Protein AF-A0A219ARW6-F1 (afdb_monomer_lite)

pLDDT: mean 82.02, std 15.74, range [25.92, 96.12]

Foldseek 3Di:
DDDDPDDDPPDDDDPVNVQCPDPPRPNVVVVCVVCQVVVQVDAEEWEAEPFWDFPPPDPPPDDGPTHRPGDCVRGPPDHPNYHYDYDHDGPVCLPPDPDCPDPSNCVVVVSVVVCVVCVVVPPD

Structure (mmCIF, N/CA/C/O backbone):
data_AF-A0A219ARW6-F1
#
_entry.id   AF-A0A219ARW6-F1
#
loop_
_atom_site.group_PDB
_atom_site.id
_atom_site.type_symbol
_atom_site.label_atom_id
_atom_site.label_alt_id
_atom_site.label_comp_id
_atom_site.label_asym_id
_atom_site.label_entity_id
_atom_site.label_seq_id
_atom_site.pdbx_PDB_ins_code
_atom_site.Cartn_x
_atom_site.Cartn_y
_atom_site.Cartn_z
_atom_site.occupancy
_atom_site.B_iso_or_equiv
_atom_site.auth_seq_id
_atom_site.auth_comp_id
_atom_site.auth_asym_id
_atom_site.auth_atom_id
_atom_site.pdbx_PDB_model_num
ATOM 1 N N . MET A 1 1 ? 20.125 15.934 9.724 1.00 31.86 1 MET A N 1
ATOM 2 C CA . MET A 1 1 ? 20.348 15.555 8.311 1.00 31.86 1 MET A CA 1
ATOM 3 C C . MET A 1 1 ? 19.607 16.570 7.446 1.00 31.86 1 MET A C 1
ATOM 5 O O . MET A 1 1 ? 18.418 16.751 7.659 1.00 31.86 1 MET A O 1
ATOM 9 N N . VAL A 1 2 ? 20.295 17.325 6.584 1.00 25.92 2 VAL A N 1
ATOM 10 C CA . VAL A 1 2 ? 19.678 18.405 5.787 1.00 25.92 2 VAL A CA 1
ATOM 11 C C . VAL A 1 2 ? 19.263 17.831 4.433 1.00 25.92 2 VAL A C 1
ATOM 13 O O . VAL A 1 2 ? 20.125 17.487 3.629 1.00 25.92 2 VAL A O 1
ATOM 16 N N . GLN A 1 3 ? 17.958 17.696 4.185 1.00 40.22 3 GLN A N 1
ATOM 17 C CA . GLN A 1 3 ? 17.443 17.435 2.839 1.00 40.22 3 GLN A CA 1
ATOM 18 C C . GLN A 1 3 ? 17.402 18.760 2.077 1.00 40.22 3 GLN A C 1
ATOM 20 O O . GLN A 1 3 ? 16.607 19.646 2.388 1.00 40.22 3 GLN A O 1
ATOM 25 N N . VAL A 1 4 ? 18.291 18.901 1.096 1.00 38.66 4 VAL A N 1
ATOM 26 C CA . VAL A 1 4 ? 18.272 20.015 0.149 1.00 38.66 4 VAL A CA 1
ATOM 27 C C . VAL A 1 4 ? 17.180 19.721 -0.876 1.00 38.66 4 VAL A C 1
ATOM 29 O O . VAL A 1 4 ? 17.373 18.917 -1.784 1.00 38.66 4 VAL A O 1
ATOM 32 N N . VAL A 1 5 ? 16.020 20.352 -0.715 1.00 49.28 5 VAL A N 1
ATOM 33 C CA . VAL A 1 5 ? 15.036 20.465 -1.795 1.00 49.28 5 VAL A CA 1
ATOM 34 C C . VAL A 1 5 ? 15.537 21.591 -2.689 1.00 49.28 5 VAL A C 1
ATOM 36 O O . VAL A 1 5 ? 15.530 22.748 -2.278 1.00 49.28 5 VAL A O 1
ATOM 39 N N . MET A 1 6 ? 16.055 21.261 -3.874 1.00 47.28 6 MET A N 1
ATOM 40 C CA . MET A 1 6 ? 16.396 22.287 -4.856 1.00 47.28 6 MET A CA 1
ATOM 41 C C . MET A 1 6 ? 15.099 22.765 -5.515 1.00 47.28 6 MET A C 1
ATOM 43 O O . MET A 1 6 ? 14.449 21.963 -6.190 1.00 47.28 6 MET A O 1
ATOM 47 N N . PRO A 1 7 ? 14.689 24.029 -5.319 1.00 44.91 7 PRO A N 1
ATOM 48 C CA . PRO A 1 7 ? 13.497 24.550 -5.966 1.00 44.91 7 PRO A CA 1
ATOM 49 C C . PRO A 1 7 ? 13.743 24.568 -7.477 1.00 44.91 7 PRO A C 1
ATOM 51 O O . PRO A 1 7 ? 14.668 25.217 -7.969 1.00 44.91 7 PRO A O 1
ATOM 54 N N . SER A 1 8 ? 12.942 23.817 -8.231 1.00 54.12 8 SER A N 1
ATOM 55 C CA . SER A 1 8 ? 12.931 23.957 -9.685 1.00 54.12 8 SER A CA 1
ATOM 56 C C . SER A 1 8 ? 12.253 25.285 -10.033 1.00 54.12 8 SER A C 1
ATOM 58 O O . SER A 1 8 ? 11.249 25.638 -9.416 1.00 54.12 8 SER A O 1
ATOM 60 N N . LYS A 1 9 ? 12.752 26.006 -11.044 1.00 52.06 9 LYS A N 1
ATOM 61 C CA . LYS A 1 9 ? 12.173 27.282 -11.522 1.00 52.06 9 LYS A CA 1
ATOM 62 C C . LYS A 1 9 ? 10.713 27.174 -12.004 1.00 52.06 9 LYS A C 1
ATOM 64 O O . LYS A 1 9 ? 10.117 28.180 -12.365 1.00 52.06 9 LYS A O 1
ATOM 69 N N . THR A 1 10 ? 10.160 25.965 -12.045 1.00 54.44 10 THR A N 1
ATOM 70 C CA . THR A 1 10 ? 8.826 25.626 -12.550 1.00 54.44 10 THR A CA 1
ATOM 71 C C . THR A 1 10 ? 7.843 25.212 -11.454 1.00 54.44 10 THR A C 1
ATOM 73 O O . THR A 1 10 ? 6.701 24.899 -1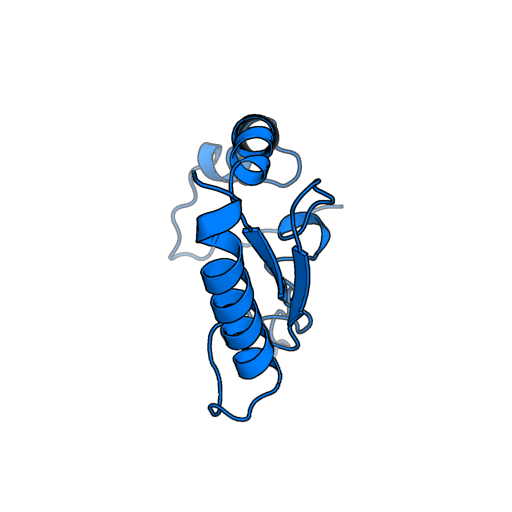1.770 1.00 54.44 10 THR A O 1
ATOM 76 N N . VAL A 1 11 ? 8.264 25.172 -10.184 1.00 60.12 11 VAL A N 1
ATOM 77 C CA . VAL A 1 11 ? 7.403 24.776 -9.060 1.00 60.12 11 VAL A CA 1
ATOM 78 C C . VAL A 1 11 ? 7.380 25.912 -8.046 1.00 60.12 11 VAL A C 1
ATOM 80 O O . VAL A 1 11 ? 8.379 26.170 -7.378 1.00 60.12 11 VAL A O 1
ATOM 83 N N . ASP A 1 12 ? 6.238 26.590 -7.948 1.00 59.88 12 ASP A N 1
ATOM 84 C CA . ASP A 1 12 ? 5.974 27.551 -6.882 1.00 59.88 12 ASP A CA 1
ATOM 85 C C . ASP A 1 12 ? 5.731 26.779 -5.581 1.00 59.88 12 ASP A C 1
ATOM 87 O O . ASP A 1 12 ? 4.700 26.129 -5.398 1.00 59.88 12 ASP A O 1
ATOM 91 N N . THR A 1 13 ? 6.733 26.757 -4.707 1.00 64.94 13 THR A N 1
ATOM 92 C CA . THR A 1 13 ? 6.612 26.133 -3.392 1.00 64.94 13 THR A CA 1
ATOM 93 C C . THR A 1 13 ? 6.403 27.202 -2.328 1.00 64.94 13 THR A C 1
ATOM 95 O O . THR A 1 13 ? 7.373 27.799 -1.855 1.00 64.94 13 THR A O 1
ATOM 98 N N . ASP A 1 14 ? 5.149 27.396 -1.909 1.00 78.75 14 ASP A N 1
ATOM 99 C CA . ASP A 1 14 ? 4.814 28.192 -0.724 1.00 78.75 14 ASP A CA 1
ATOM 100 C C . ASP A 1 14 ? 5.580 27.634 0.499 1.00 78.75 14 ASP A C 1
ATOM 102 O O . ASP A 1 14 ? 5.474 26.436 0.798 1.00 78.75 14 ASP A O 1
ATOM 106 N N . PRO A 1 15 ? 6.343 28.465 1.237 1.00 79.69 15 PRO A N 1
ATOM 107 C CA . PRO A 1 15 ? 7.041 28.060 2.456 1.00 79.69 15 PRO A CA 1
ATOM 108 C C . PRO A 1 15 ? 6.156 27.341 3.485 1.00 79.69 15 PRO A C 1
ATOM 110 O O . PRO A 1 15 ? 6.640 26.458 4.201 1.00 79.69 15 PRO A O 1
ATOM 113 N N . LYS A 1 16 ? 4.864 27.686 3.565 1.00 81.44 16 LYS A N 1
ATOM 114 C CA . LYS A 1 16 ? 3.895 27.013 4.441 1.00 81.44 16 LYS A CA 1
ATOM 115 C C . LYS A 1 16 ? 3.606 25.594 3.971 1.00 81.44 16 LYS A C 1
ATOM 117 O O . LYS A 1 16 ? 3.634 24.678 4.787 1.00 81.44 16 LYS A O 1
ATOM 122 N N . LEU A 1 17 ? 3.387 25.408 2.669 1.00 82.25 17 LEU A N 1
ATOM 123 C CA . LEU A 1 17 ? 3.168 24.090 2.076 1.00 82.25 17 LEU A CA 1
ATOM 124 C C . LEU A 1 17 ? 4.407 23.207 2.254 1.00 82.25 17 LEU A C 1
ATOM 126 O O . LEU A 1 17 ? 4.297 22.066 2.691 1.00 82.25 17 LEU A O 1
ATOM 130 N N . LEU A 1 18 ? 5.596 23.758 2.005 1.00 83.06 18 LEU A N 1
ATOM 131 C CA . LEU A 1 18 ? 6.871 23.075 2.242 1.00 83.06 18 LEU A CA 1
ATOM 132 C C . LEU A 1 18 ? 7.027 22.627 3.699 1.00 83.06 18 LEU A C 1
ATOM 134 O O . LEU A 1 18 ? 7.474 21.511 3.952 1.00 83.06 18 LEU A O 1
ATOM 138 N N . ARG A 1 19 ? 6.659 23.482 4.661 1.00 82.81 19 ARG A N 1
ATOM 139 C CA . ARG A 1 19 ? 6.710 23.145 6.089 1.00 82.81 19 ARG A CA 1
ATOM 140 C C . ARG A 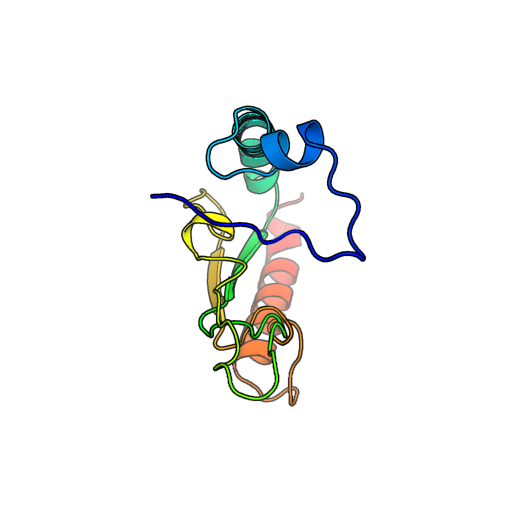1 19 ? 5.686 22.073 6.458 1.00 82.81 19 ARG A C 1
ATOM 142 O O . ARG A 1 19 ? 6.028 21.175 7.221 1.00 82.81 19 ARG A O 1
ATOM 149 N N . ALA A 1 20 ? 4.476 22.154 5.909 1.00 83.19 20 ALA A N 1
ATOM 150 C CA . ALA A 1 20 ? 3.425 21.168 6.132 1.00 83.19 20 ALA A CA 1
ATOM 151 C C . ALA A 1 20 ? 3.779 19.803 5.526 1.00 83.19 20 ALA A C 1
ATOM 153 O O . ALA A 1 20 ? 3.488 18.789 6.139 1.00 83.19 20 ALA A O 1
ATOM 154 N N . LEU A 1 21 ? 4.452 19.754 4.373 1.00 81.94 21 LEU A N 1
ATOM 155 C CA . LEU A 1 21 ? 4.836 18.505 3.700 1.00 81.94 21 LEU A CA 1
ATOM 156 C C . LEU A 1 21 ? 6.199 17.949 4.141 1.00 81.94 21 LEU A C 1
ATOM 158 O O . LEU A 1 21 ? 6.643 16.916 3.635 1.00 81.94 21 LEU A O 1
ATOM 162 N N . LYS A 1 22 ? 6.899 18.634 5.049 1.00 82.62 22 LYS A N 1
ATOM 163 C CA . LYS A 1 22 ? 8.194 18.176 5.550 1.00 82.62 22 LYS A CA 1
ATOM 164 C C . LYS A 1 22 ? 8.010 16.926 6.412 1.00 82.62 22 LYS A C 1
ATOM 166 O O . LYS A 1 22 ? 7.038 16.824 7.153 1.00 82.62 22 LYS A O 1
ATOM 171 N N . ALA A 1 23 ? 8.977 16.010 6.353 1.00 73.06 23 ALA A N 1
ATOM 172 C CA . ALA A 1 23 ? 9.046 14.897 7.295 1.00 73.06 23 ALA A CA 1
ATOM 173 C C . ALA A 1 23 ? 8.952 15.414 8.742 1.00 73.06 23 ALA A C 1
ATOM 175 O O . ALA A 1 23 ? 9.527 16.459 9.064 1.00 73.06 23 ALA A O 1
ATOM 176 N N . ASP A 1 24 ? 8.207 14.686 9.571 1.00 76.44 24 ASP A N 1
ATOM 177 C CA . ASP A 1 24 ? 7.930 15.010 10.974 1.00 76.44 24 ASP A CA 1
ATOM 178 C C . ASP A 1 24 ? 7.147 16.318 11.198 1.00 76.44 24 ASP A C 1
ATOM 180 O O . ASP A 1 24 ? 7.189 16.884 12.291 1.00 76.44 24 ASP A O 1
ATOM 184 N N . SER A 1 25 ? 6.425 16.824 10.189 1.00 87.56 25 SER A N 1
ATOM 185 C CA . SER A 1 25 ? 5.511 17.945 10.409 1.00 87.56 25 SER A CA 1
ATOM 186 C C . SER A 1 25 ? 4.333 17.518 11.289 1.00 87.56 25 SER A C 1
ATOM 188 O O . SER A 1 25 ? 3.750 16.448 11.109 1.00 87.56 25 SER A O 1
ATOM 190 N N . GLU A 1 26 ? 3.949 18.398 12.213 1.00 89.00 26 GLU A N 1
ATOM 191 C CA . GLU A 1 26 ? 2.757 18.231 13.052 1.00 89.00 26 GLU A CA 1
ATOM 192 C C . GLU A 1 26 ? 1.506 18.020 12.191 1.00 89.00 26 GLU A C 1
ATOM 194 O O . GLU A 1 26 ? 0.701 17.147 12.475 1.00 89.00 26 GLU A O 1
ATOM 199 N N . THR A 1 27 ? 1.405 18.730 11.063 1.00 88.56 27 THR A N 1
ATOM 200 C CA . THR A 1 27 ? 0.293 18.585 10.120 1.00 88.56 27 THR A CA 1
ATOM 201 C C . THR A 1 27 ? 0.195 17.174 9.532 1.00 88.56 27 THR A C 1
ATOM 203 O O . THR A 1 27 ? -0.898 16.621 9.470 1.00 88.56 27 THR A O 1
ATOM 206 N N . LEU A 1 28 ? 1.303 16.561 9.093 1.00 86.06 28 LEU A N 1
ATOM 207 C CA . LEU A 1 28 ? 1.261 15.193 8.554 1.00 86.06 28 LEU A CA 1
ATOM 208 C C . LEU A 1 28 ? 1.020 14.149 9.644 1.00 86.06 28 LEU A C 1
ATOM 210 O O . LEU A 1 28 ? 0.371 13.139 9.368 1.00 86.06 28 LEU A O 1
ATOM 214 N N . GLN A 1 29 ? 1.527 14.383 10.857 1.00 87.12 29 GLN A N 1
ATOM 215 C CA . GLN A 1 29 ? 1.257 13.521 12.008 1.00 87.12 29 GLN A CA 1
ATOM 216 C C . GLN A 1 29 ? -0.226 13.568 12.376 1.00 87.12 29 GLN A C 1
ATOM 218 O O . GLN A 1 29 ? -0.864 12.525 12.396 1.00 87.12 29 GLN A O 1
ATOM 223 N N . GLU A 1 30 ? -0.804 14.760 12.517 1.00 90.50 30 GLU A 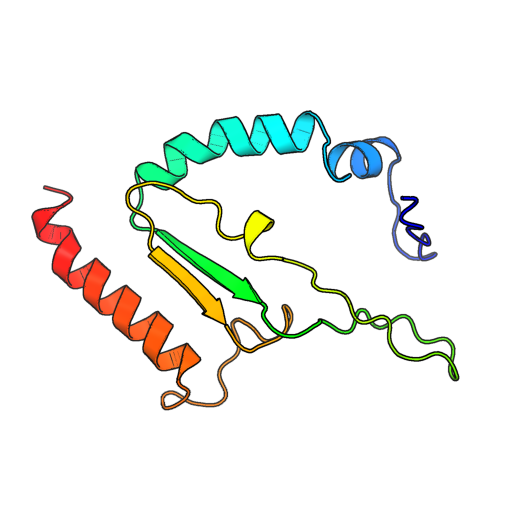N 1
ATOM 224 C CA . GLU A 1 30 ? -2.228 14.950 12.808 1.00 90.50 30 GLU A CA 1
ATOM 225 C C . GLU A 1 30 ? -3.121 14.319 11.729 1.00 90.50 30 GLU A C 1
ATOM 227 O O . GLU A 1 30 ? -4.094 13.629 12.037 1.00 90.50 30 GLU A O 1
ATOM 232 N N . ILE A 1 31 ? -2.780 14.493 10.445 1.00 88.19 31 ILE A N 1
ATOM 233 C CA . ILE A 1 31 ? -3.478 13.805 9.350 1.00 88.19 31 ILE A CA 1
ATOM 234 C C . ILE A 1 31 ? -3.367 12.285 9.534 1.00 88.19 31 ILE A C 1
ATOM 236 O O . ILE A 1 31 ? -4.376 11.585 9.473 1.00 88.19 31 ILE A O 1
ATOM 240 N N . SER A 1 32 ? -2.170 11.758 9.789 1.00 86.06 32 SER A N 1
ATOM 241 C CA . SER A 1 32 ? -1.964 10.314 9.961 1.00 86.06 32 SER A CA 1
ATOM 242 C C . SER A 1 32 ? -2.743 9.760 11.156 1.00 86.06 32 SER A C 1
ATOM 244 O O . SER A 1 32 ? -3.382 8.713 11.031 1.00 86.06 32 SER A O 1
ATOM 246 N N . ASP A 1 33 ? -2.759 10.475 12.278 1.00 88.12 33 ASP A N 1
ATOM 247 C CA . ASP A 1 33 ? -3.478 10.098 13.496 1.00 88.12 33 ASP A CA 1
ATOM 248 C C . ASP A 1 33 ? -4.993 10.081 13.266 1.00 88.12 33 ASP A C 1
ATOM 250 O O . ASP A 1 33 ? -5.676 9.157 13.710 1.00 88.12 33 ASP A O 1
ATOM 254 N N . ASN A 1 34 ? -5.512 11.032 12.485 1.00 90.12 34 ASN A N 1
ATOM 255 C CA . ASN A 1 34 ? -6.926 11.082 12.115 1.00 90.12 34 ASN A CA 1
ATOM 256 C C . ASN A 1 34 ? -7.328 9.975 11.120 1.00 90.12 34 ASN A C 1
ATOM 258 O O . ASN A 1 34 ? -8.435 9.440 11.206 1.00 90.12 34 ASN A O 1
ATOM 262 N N . PHE A 1 35 ? -6.450 9.595 10.184 1.00 86.38 35 PHE A N 1
ATOM 263 C CA . PHE A 1 35 ? -6.746 8.560 9.179 1.00 86.38 35 PHE A CA 1
ATOM 264 C C . PHE A 1 35 ? -6.495 7.127 9.668 1.00 86.38 35 PHE A C 1
ATOM 266 O O . PHE A 1 35 ? -7.163 6.197 9.212 1.00 86.38 35 PHE A O 1
ATOM 273 N N . THR A 1 36 ? -5.572 6.928 10.609 1.00 85.69 36 THR A N 1
ATOM 274 C CA . THR A 1 36 ? -5.238 5.610 11.171 1.00 85.69 36 THR A CA 1
ATOM 275 C C . THR A 1 36 ? -6.457 4.818 11.670 1.00 85.69 36 THR A C 1
ATOM 277 O O . THR A 1 36 ? -6.599 3.657 11.271 1.00 85.69 36 THR A O 1
ATOM 280 N N . PRO A 1 37 ? -7.370 5.373 12.495 1.00 87.06 37 PRO A N 1
ATOM 281 C CA . PRO A 1 37 ? -8.549 4.634 12.943 1.00 87.06 37 PRO A CA 1
ATOM 282 C C . PRO A 1 37 ? -9.523 4.328 11.798 1.00 87.06 37 PRO A C 1
ATOM 284 O O . PRO A 1 37 ? -10.186 3.294 11.840 1.00 87.06 37 PRO A O 1
ATOM 287 N N . LEU A 1 38 ? -9.579 5.172 10.761 1.00 87.12 38 LEU A N 1
ATOM 288 C CA . LEU A 1 38 ? -10.437 4.954 9.594 1.00 87.12 38 LEU A CA 1
ATOM 289 C C . LEU A 1 38 ? -9.941 3.778 8.754 1.00 87.12 38 LEU A C 1
ATOM 291 O O . LEU A 1 38 ? -10.739 2.926 8.382 1.00 87.12 38 LEU A O 1
ATOM 295 N N . ILE A 1 39 ? -8.630 3.674 8.5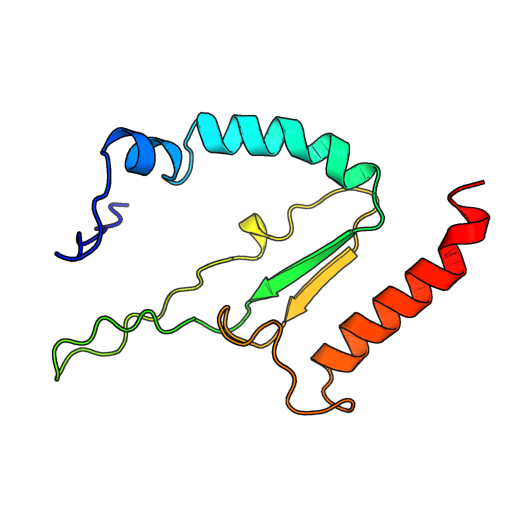07 1.00 85.19 39 ILE A N 1
ATOM 296 C CA . ILE A 1 39 ? -8.050 2.572 7.717 1.00 85.19 39 ILE A CA 1
ATOM 297 C C . ILE A 1 39 ? -8.423 1.205 8.307 1.00 85.19 39 ILE A C 1
ATOM 299 O O . ILE A 1 39 ? -8.716 0.282 7.551 1.00 85.19 39 ILE A O 1
ATOM 303 N N . LYS A 1 40 ? -8.488 1.087 9.640 1.00 83.25 40 LYS A N 1
ATOM 304 C CA . LYS A 1 40 ? -8.862 -0.161 10.332 1.00 83.25 40 LYS A CA 1
ATOM 305 C C . LYS A 1 40 ? -10.297 -0.620 10.044 1.00 83.25 40 LYS A C 1
ATOM 307 O O . LYS A 1 40 ? -10.594 -1.807 10.188 1.00 83.25 40 LYS A O 1
ATOM 312 N N . GLN A 1 4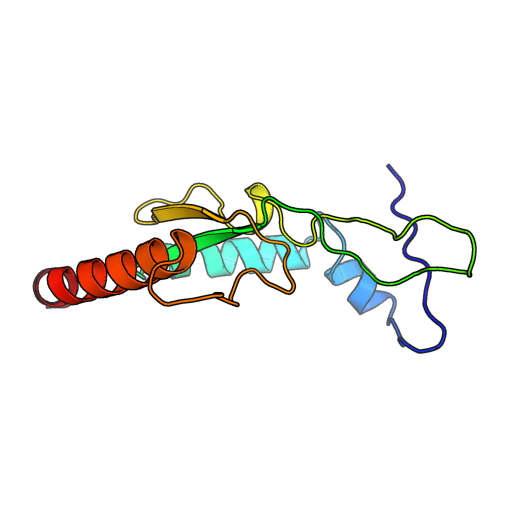1 ? -11.178 0.297 9.641 1.00 85.88 41 GLN A N 1
ATOM 313 C CA . GLN A 1 41 ? -12.570 -0.002 9.286 1.00 85.88 41 GLN A CA 1
ATOM 314 C C . GLN A 1 41 ? -12.700 -0.611 7.883 1.00 85.88 41 GLN A C 1
ATOM 316 O O . GLN A 1 41 ? -13.744 -1.170 7.551 1.00 85.88 41 GLN A O 1
ATOM 321 N N . PHE A 1 42 ? -11.648 -0.537 7.064 1.00 86.56 42 PHE A N 1
ATOM 322 C CA . PHE A 1 42 ? -11.637 -1.071 5.708 1.00 86.56 42 PHE A CA 1
ATOM 323 C C . PHE A 1 42 ? -10.748 -2.310 5.603 1.00 86.56 42 PHE A C 1
ATOM 325 O O . PHE A 1 42 ? -9.752 -2.468 6.307 1.00 86.56 42 PHE A O 1
ATOM 332 N N . ARG A 1 43 ? -11.062 -3.180 4.639 1.00 87.88 43 ARG A N 1
ATOM 333 C CA . ARG A 1 43 ? -10.124 -4.209 4.175 1.00 87.88 43 ARG A CA 1
ATOM 334 C C . ARG A 1 43 ? -9.083 -3.551 3.273 1.00 87.88 43 ARG A C 1
ATOM 336 O O . ARG A 1 43 ? -9.291 -3.411 2.070 1.00 87.88 43 ARG A O 1
ATOM 343 N N . ALA A 1 44 ? -7.975 -3.119 3.866 1.00 90.19 44 ALA A N 1
ATOM 344 C CA . ALA A 1 44 ? -6.878 -2.473 3.155 1.00 90.19 44 ALA A CA 1
ATOM 345 C C . ALA A 1 44 ? -5.709 -3.443 2.928 1.00 90.19 44 ALA A C 1
ATOM 347 O O . ALA A 1 44 ? -5.377 -4.259 3.787 1.00 90.19 44 ALA A O 1
ATOM 348 N N . TYR A 1 45 ? -5.079 -3.348 1.756 1.00 93.75 45 TYR A N 1
ATOM 349 C CA . TYR A 1 45 ? -3.804 -4.001 1.466 1.00 93.75 45 TYR A CA 1
ATOM 350 C C . TYR A 1 45 ? -2.794 -2.915 1.091 1.00 93.75 45 TYR A C 1
ATOM 352 O O . TYR A 1 45 ? -2.958 -2.229 0.082 1.00 93.75 45 TYR A O 1
ATOM 360 N N . LEU A 1 46 ? -1.775 -2.733 1.925 1.00 93.38 46 LEU A N 1
ATOM 361 C CA . LEU A 1 46 ? -0.831 -1.626 1.840 1.00 93.38 46 LEU A CA 1
ATOM 362 C C . LEU A 1 46 ? 0.405 -2.038 1.033 1.00 93.38 46 LEU A C 1
ATOM 364 O O . LEU A 1 46 ? 1.081 -3.016 1.358 1.00 93.38 46 LEU A O 1
ATOM 368 N N . PHE A 1 47 ? 0.715 -1.286 -0.022 1.00 94.38 47 PHE A N 1
ATOM 369 C CA . PHE A 1 47 ? 1.836 -1.579 -0.913 1.00 94.38 47 PHE A CA 1
ATOM 370 C C . PHE A 1 47 ? 2.895 -0.482 -0.870 1.00 94.38 47 PHE A C 1
ATOM 372 O O . PHE A 1 47 ? 2.565 0.700 -0.860 1.00 94.38 47 PHE A O 1
ATOM 379 N N . TRP A 1 48 ? 4.170 -0.872 -0.922 1.00 94.56 48 TRP A N 1
ATOM 380 C CA . TRP A 1 48 ? 5.294 0.063 -1.039 1.00 94.56 48 TRP A CA 1
ATOM 381 C C . TRP A 1 48 ? 6.248 -0.335 -2.167 1.00 94.56 48 TRP A C 1
ATOM 383 O O . TRP A 1 48 ? 6.311 -1.498 -2.576 1.00 94.56 48 TRP A O 1
ATOM 393 N N . GLU A 1 49 ? 7.011 0.634 -2.674 1.00 94.44 49 GLU A N 1
ATOM 394 C CA . GLU A 1 49 ? 7.985 0.398 -3.742 1.00 94.44 49 GLU A CA 1
ATOM 395 C C . GLU A 1 49 ? 9.259 -0.257 -3.178 1.00 94.44 49 GLU A C 1
ATOM 397 O O . GLU A 1 49 ? 9.728 0.103 -2.092 1.00 94.44 49 GLU A O 1
ATOM 402 N N . GLN A 1 50 ? 9.852 -1.204 -3.905 1.00 94.06 50 GLN A N 1
ATOM 403 C CA . GLN A 1 50 ? 11.148 -1.800 -3.545 1.00 94.06 50 GLN A CA 1
ATOM 404 C C . GLN A 1 50 ? 12.303 -1.318 -4.432 1.00 94.06 50 GLN A C 1
ATOM 406 O O . GLN A 1 50 ? 13.462 -1.499 -4.058 1.00 94.06 50 GLN A O 1
ATOM 411 N N . GLU A 1 51 ? 12.017 -0.678 -5.568 1.00 93.56 51 GLU A N 1
ATOM 412 C CA . GLU A 1 51 ? 13.033 -0.100 -6.454 1.00 93.56 51 GLU A CA 1
ATOM 413 C C . GLU A 1 51 ? 13.030 1.431 -6.329 1.00 93.56 51 GLU A C 1
ATOM 415 O O . GLU A 1 51 ? 12.028 2.031 -5.952 1.00 93.56 51 GLU A O 1
ATOM 420 N N . LYS A 1 52 ? 14.172 2.083 -6.574 1.00 89.12 52 LYS A N 1
ATOM 421 C CA . LYS A 1 52 ? 14.261 3.548 -6.490 1.00 89.12 52 LYS A CA 1
ATOM 422 C C . LYS A 1 52 ? 13.654 4.181 -7.741 1.00 89.12 52 LYS A C 1
ATOM 424 O O . LYS A 1 52 ? 13.973 3.762 -8.850 1.00 89.12 52 LYS A O 1
ATOM 429 N N . THR A 1 53 ? 12.889 5.248 -7.558 1.00 86.81 53 THR A N 1
ATOM 430 C CA . THR A 1 53 ? 12.353 6.067 -8.645 1.00 86.81 53 THR A CA 1
ATOM 431 C C . THR A 1 53 ? 13.397 7.072 -9.124 1.00 86.81 53 THR A C 1
ATOM 433 O O . THR A 1 53 ? 14.045 7.748 -8.320 1.00 86.81 53 THR A O 1
ATOM 436 N N . SER A 1 54 ? 13.553 7.190 -10.444 1.00 84.88 54 SER A N 1
ATOM 437 C CA . SER A 1 54 ? 14.320 8.275 -11.060 1.00 84.88 54 SER A CA 1
ATOM 438 C C . SER A 1 54 ? 13.490 9.554 -11.085 1.00 84.88 54 SER A C 1
ATOM 440 O O . SER A 1 54 ? 12.432 9.587 -11.707 1.00 84.88 54 SER A O 1
ATOM 442 N N . LEU A 1 55 ? 13.975 10.611 -10.430 1.00 79.94 55 LEU A N 1
ATOM 443 C CA . LEU A 1 55 ? 13.285 11.907 -10.355 1.00 79.94 55 LEU A CA 1
ATOM 444 C C . LEU A 1 55 ? 13.778 12.924 -11.400 1.00 79.94 55 LEU A C 1
ATOM 446 O O . LEU A 1 55 ? 13.526 14.117 -11.271 1.00 79.94 55 LEU A O 1
ATOM 450 N N . GLY A 1 56 ? 14.482 12.465 -12.439 1.00 65.69 56 GLY A N 1
ATOM 451 C CA . GLY A 1 56 ? 14.711 13.233 -13.670 1.00 65.69 56 GLY A CA 1
ATOM 452 C C . GLY A 1 56 ? 15.624 14.462 -13.577 1.00 65.69 56 GLY A C 1
ATOM 453 O O . GLY A 1 56 ? 15.851 15.103 -14.597 1.00 65.69 56 GLY A O 1
ATOM 454 N N . VAL A 1 57 ? 16.186 14.801 -12.411 1.00 58.44 57 VAL A N 1
ATOM 455 C CA . VAL A 1 57 ? 17.167 15.894 -12.326 1.00 58.44 57 VAL A CA 1
ATOM 456 C C . VAL A 1 57 ? 18.519 15.392 -12.826 1.00 58.44 57 VAL A C 1
ATOM 458 O O . VAL A 1 57 ? 19.310 14.814 -12.082 1.00 58.44 57 VAL A O 1
ATOM 461 N N . THR A 1 58 ? 18.760 15.616 -14.111 1.00 52.06 58 THR A N 1
ATOM 462 C CA . THR A 1 58 ? 20.037 15.412 -14.794 1.00 52.06 58 THR A CA 1
ATOM 463 C C . THR A 1 58 ? 20.413 16.720 -15.484 1.00 52.06 58 THR A C 1
ATOM 465 O O . THR A 1 58 ? 19.862 17.053 -16.525 1.00 52.06 58 THR A O 1
ATOM 468 N N . LEU A 1 59 ? 21.353 17.476 -14.908 1.00 52.53 59 LEU A N 1
ATOM 469 C CA . LEU A 1 59 ? 22.301 18.210 -15.753 1.00 52.53 59 LEU A CA 1
ATOM 470 C C . LEU A 1 59 ? 23.128 17.134 -16.465 1.00 52.53 59 LEU A C 1
ATOM 472 O O . LEU A 1 59 ? 23.511 16.171 -15.800 1.00 52.53 59 LEU A O 1
ATOM 476 N N . ASP A 1 60 ? 23.367 17.284 -17.768 1.00 50.62 60 ASP A N 1
ATOM 477 C CA . ASP A 1 60 ? 23.737 16.249 -18.761 1.00 50.62 60 ASP A CA 1
ATOM 478 C C . ASP A 1 60 ? 24.916 15.292 -18.440 1.00 50.62 60 ASP A C 1
ATOM 480 O O . ASP A 1 60 ? 25.214 14.397 -19.224 1.00 50.62 60 ASP A O 1
ATOM 484 N N . TYR A 1 61 ? 25.568 15.408 -17.281 1.00 54.19 61 TYR A N 1
ATOM 485 C CA . TYR A 1 61 ? 26.668 14.547 -16.827 1.00 54.19 61 TYR A CA 1
ATOM 486 C C . TYR A 1 61 ? 26.525 14.015 -15.385 1.00 54.19 61 TYR A C 1
ATOM 488 O O . TYR A 1 61 ? 27.429 13.350 -14.877 1.00 54.19 61 TYR A O 1
ATOM 496 N N . VAL A 1 62 ? 25.407 14.274 -14.700 1.00 56.91 62 VAL A N 1
ATOM 497 C CA . VAL A 1 62 ? 25.180 13.842 -13.309 1.00 56.91 62 VAL A CA 1
ATOM 498 C C . VAL A 1 62 ? 24.277 12.610 -13.292 1.00 56.91 62 VAL A C 1
ATOM 500 O O . VAL A 1 62 ? 23.268 12.569 -13.989 1.00 56.91 62 VAL A O 1
ATOM 503 N N . ARG A 1 63 ? 24.634 11.581 -12.504 1.00 57.53 63 ARG A N 1
ATOM 504 C CA . ARG A 1 63 ? 23.799 10.377 -12.345 1.00 57.53 63 ARG A CA 1
ATOM 505 C C . ARG A 1 63 ? 22.360 10.767 -11.968 1.00 57.53 63 ARG A C 1
ATOM 507 O O . ARG A 1 63 ? 22.198 11.663 -11.139 1.00 57.53 63 ARG A O 1
ATOM 514 N N . PRO A 1 64 ? 21.339 10.061 -12.489 1.00 64.75 64 PRO A N 1
ATOM 515 C CA . PRO A 1 64 ? 19.953 10.324 -12.128 1.00 64.75 64 PRO A CA 1
ATOM 516 C C . PRO A 1 64 ? 19.783 10.258 -10.610 1.00 64.75 64 PRO A C 1
ATOM 518 O O . PRO A 1 64 ? 20.246 9.314 -9.960 1.00 64.75 64 PRO A O 1
ATOM 521 N N . PHE A 1 65 ? 19.126 11.270 -10.045 1.00 72.44 65 PHE A N 1
ATOM 522 C CA . PHE A 1 65 ? 18.767 11.267 -8.635 1.00 72.44 65 PHE A CA 1
ATOM 523 C C . PHE A 1 65 ? 17.719 10.174 -8.395 1.00 72.44 65 PHE A C 1
ATOM 525 O O . PHE A 1 65 ? 16.546 10.313 -8.750 1.00 72.44 65 PHE A O 1
ATOM 532 N N . LEU A 1 66 ? 18.185 9.053 -7.842 1.00 77.12 66 LEU A N 1
ATOM 533 C CA . LEU A 1 66 ? 17.372 7.896 -7.498 1.00 77.12 66 LEU A CA 1
ATOM 534 C C . LEU A 1 66 ? 16.940 7.996 -6.036 1.00 77.12 66 LEU A C 1
ATOM 536 O O . LEU A 1 66 ? 17.770 7.848 -5.131 1.00 77.12 66 LEU A O 1
ATOM 540 N N . SER A 1 67 ? 15.643 8.170 -5.804 1.00 81.25 67 SER A N 1
ATOM 541 C CA . SER A 1 67 ? 15.056 8.181 -4.463 1.00 81.25 67 SER A CA 1
ATOM 542 C C . SER A 1 67 ? 13.925 7.168 -4.363 1.00 81.25 67 SER A C 1
ATOM 544 O O . SER A 1 67 ? 13.200 6.941 -5.328 1.00 81.25 67 SER A O 1
ATOM 546 N N . ARG A 1 68 ? 13.750 6.572 -3.181 1.00 83.00 68 ARG A N 1
ATOM 547 C CA . ARG A 1 68 ? 12.456 5.971 -2.842 1.00 83.00 68 ARG A CA 1
ATOM 548 C C . ARG A 1 68 ? 11.545 7.118 -2.431 1.00 83.00 68 ARG A C 1
ATOM 550 O O . ARG A 1 68 ? 11.863 7.845 -1.495 1.00 83.00 68 ARG A O 1
ATOM 557 N N . VAL A 1 69 ? 10.492 7.318 -3.204 1.00 85.31 69 VAL A N 1
ATOM 558 C CA . VAL A 1 69 ? 9.417 8.272 -2.944 1.00 85.31 69 VAL A CA 1
ATOM 559 C C . VAL A 1 69 ? 8.576 7.781 -1.766 1.00 85.31 69 VAL A C 1
ATOM 561 O O . VAL A 1 69 ? 8.227 8.575 -0.900 1.00 85.31 69 VAL A O 1
ATOM 564 N N . VAL A 1 70 ? 8.298 6.474 -1.695 1.00 86.69 70 VAL A N 1
ATOM 565 C CA . VAL A 1 70 ? 7.435 5.872 -0.674 1.00 86.69 70 VAL A CA 1
ATOM 566 C C . VAL A 1 70 ? 8.072 4.607 -0.097 1.00 86.69 70 VAL A C 1
ATOM 568 O O . VAL A 1 70 ? 8.152 3.560 -0.741 1.00 86.69 70 VAL A O 1
ATOM 571 N N . THR A 1 71 ? 8.525 4.690 1.152 1.00 87.12 71 THR A N 1
ATOM 572 C CA . THR A 1 71 ? 9.099 3.559 1.897 1.00 87.12 71 THR A CA 1
ATOM 573 C C . THR A 1 71 ? 8.021 2.731 2.598 1.00 87.12 71 THR A C 1
ATOM 575 O O . THR A 1 71 ? 6.880 3.159 2.742 1.00 87.12 71 THR A O 1
ATOM 578 N N . GLU A 1 72 ? 8.396 1.542 3.080 1.00 90.69 72 GLU A N 1
ATOM 579 C CA . GLU A 1 72 ? 7.510 0.673 3.870 1.00 90.69 72 GLU A CA 1
ATOM 580 C C . GLU A 1 72 ? 6.934 1.391 5.094 1.00 90.69 72 GLU A C 1
ATOM 582 O O . GLU A 1 72 ? 5.729 1.364 5.309 1.00 90.69 72 GLU A O 1
ATOM 587 N N . SER A 1 73 ? 7.779 2.098 5.850 1.00 84.81 73 SER A N 1
ATOM 588 C CA . SER A 1 73 ? 7.364 2.839 7.045 1.00 84.81 73 SER A CA 1
ATOM 589 C C . SER A 1 73 ? 6.333 3.935 6.763 1.00 84.81 73 SER A C 1
ATOM 591 O O . SER A 1 73 ? 5.602 4.311 7.669 1.00 84.81 73 SER A O 1
ATOM 593 N N . LEU A 1 74 ? 6.288 4.451 5.529 1.00 82.88 74 LEU A N 1
ATOM 594 C CA . LEU A 1 74 ? 5.365 5.508 5.114 1.00 82.88 74 LEU A CA 1
ATOM 595 C C . LEU A 1 74 ? 4.075 4.943 4.509 1.00 82.88 74 LEU A C 1
ATOM 597 O O . LEU A 1 74 ? 2.993 5.419 4.829 1.00 82.88 74 LEU A O 1
ATOM 601 N N . ALA A 1 75 ? 4.171 3.938 3.635 1.00 87.19 75 ALA A N 1
ATOM 602 C CA . ALA A 1 75 ? 3.001 3.373 2.952 1.00 87.19 75 ALA A CA 1
ATOM 603 C C . ALA A 1 75 ? 2.272 2.295 3.751 1.00 87.19 75 ALA A C 1
ATOM 605 O O . ALA A 1 75 ? 1.088 2.056 3.524 1.00 87.19 75 ALA A O 1
ATOM 606 N N . ALA A 1 76 ? 2.991 1.585 4.612 1.00 88.31 76 ALA A N 1
ATOM 607 C CA . ALA A 1 76 ? 2.518 0.356 5.218 1.00 88.31 76 ALA A CA 1
ATOM 608 C C . ALA A 1 76 ? 2.833 0.324 6.721 1.00 88.31 76 ALA A C 1
ATOM 610 O O . ALA A 1 76 ? 3.530 -0.590 7.170 1.00 88.31 76 ALA A O 1
ATOM 611 N N . PRO A 1 77 ? 2.332 1.285 7.524 1.00 84.69 77 PRO A N 1
ATOM 612 C CA . PRO A 1 77 ? 2.425 1.199 8.979 1.00 84.69 77 PRO A CA 1
ATOM 613 C C . PRO A 1 77 ? 1.815 -0.119 9.485 1.00 84.69 77 PRO A C 1
ATOM 615 O O . PRO A 1 77 ? 0.967 -0.728 8.829 1.00 84.69 77 PRO A O 1
ATOM 618 N N . ILE A 1 78 ? 2.285 -0.604 10.636 1.00 85.19 78 ILE A N 1
ATOM 619 C CA . ILE A 1 78 ? 1.735 -1.821 11.245 1.00 85.19 78 ILE A CA 1
ATOM 620 C C . ILE A 1 78 ? 0.368 -1.464 11.821 1.00 85.19 78 ILE A C 1
ATOM 622 O O . ILE A 1 78 ? 0.283 -0.802 12.852 1.00 85.19 78 ILE A O 1
ATOM 626 N N . LEU A 1 79 ? -0.689 -1.893 11.137 1.00 85.38 79 LEU A N 1
ATOM 627 C CA . LEU A 1 79 ? -2.070 -1.669 11.537 1.00 85.38 79 LEU A CA 1
ATOM 628 C C . LEU A 1 79 ? -2.805 -3.006 11.615 1.00 85.38 79 LEU A C 1
ATOM 630 O O . LEU A 1 79 ? -2.664 -3.856 10.732 1.00 85.38 79 LEU A O 1
ATOM 634 N N . ASP A 1 80 ? -3.617 -3.174 12.656 1.00 83.50 80 ASP A N 1
ATOM 635 C CA . ASP A 1 80 ? -4.511 -4.325 12.780 1.00 83.50 80 ASP A CA 1
ATOM 636 C C . ASP A 1 80 ? -5.442 -4.407 11.568 1.00 83.50 80 ASP A C 1
ATOM 638 O O . ASP A 1 80 ? -5.836 -3.383 11.008 1.00 83.50 80 ASP A O 1
ATOM 642 N N . ASN A 1 81 ? -5.834 -5.626 11.192 1.00 83.62 81 ASN A N 1
ATOM 643 C CA . ASN A 1 81 ? -6.789 -5.872 10.108 1.00 83.62 81 ASN A CA 1
ATOM 644 C C . ASN A 1 81 ? -6.323 -5.409 8.707 1.00 83.62 81 ASN A C 1
ATOM 646 O O . ASN A 1 81 ? -7.141 -5.310 7.792 1.00 83.62 81 ASN A O 1
ATOM 650 N N . THR A 1 82 ? -5.021 -5.156 8.525 1.00 87.62 82 THR A N 1
ATOM 651 C CA . THR A 1 82 ? -4.428 -4.787 7.231 1.00 87.62 82 THR A CA 1
ATOM 652 C C . THR A 1 82 ? -3.409 -5.817 6.757 1.00 87.62 82 THR A C 1
ATOM 654 O O . THR A 1 82 ? -2.617 -6.349 7.535 1.00 87.62 82 THR A O 1
ATOM 657 N N . ASP A 1 83 ? -3.413 -6.081 5.455 1.00 91.19 83 ASP A N 1
ATOM 658 C CA . ASP A 1 83 ? -2.356 -6.834 4.785 1.00 91.19 83 ASP A CA 1
ATOM 659 C C . ASP A 1 83 ? -1.328 -5.872 4.176 1.00 91.19 83 ASP A C 1
ATOM 661 O O . ASP A 1 83 ? -1.644 -4.715 3.888 1.00 91.19 83 ASP A O 1
ATOM 665 N N . ARG A 1 84 ? -0.082 -6.321 3.973 1.00 93.50 84 ARG A N 1
ATOM 666 C CA . ARG A 1 84 ? 1.002 -5.451 3.490 1.00 93.50 84 ARG A CA 1
ATOM 667 C C . ARG A 1 84 ? 1.995 -6.214 2.610 1.00 93.50 84 ARG A C 1
ATOM 669 O O . ARG A 1 84 ? 2.357 -7.339 2.945 1.00 93.50 84 ARG A O 1
ATOM 676 N N . ALA A 1 85 ? 2.479 -5.608 1.522 1.00 94.75 85 ALA A N 1
ATOM 677 C CA . ALA A 1 85 ? 3.560 -6.187 0.715 1.00 94.75 85 ALA A CA 1
ATOM 678 C C . ALA A 1 85 ? 4.384 -5.150 -0.058 1.00 94.75 85 ALA A C 1
ATOM 680 O O . ALA A 1 85 ? 3.862 -4.195 -0.631 1.00 94.75 85 ALA A O 1
ATOM 681 N N . GLY A 1 86 ? 5.686 -5.405 -0.163 1.00 94.00 86 GLY A N 1
ATOM 682 C CA . GLY A 1 86 ? 6.567 -4.654 -1.045 1.00 94.00 86 GLY A CA 1
ATOM 683 C C . GLY A 1 86 ? 6.468 -5.160 -2.478 1.00 94.00 86 GLY A C 1
ATOM 684 O O . GLY A 1 86 ? 6.574 -6.360 -2.737 1.00 94.00 86 GLY A O 1
ATOM 685 N N . LEU A 1 87 ? 6.300 -4.240 -3.422 1.00 94.25 87 LEU A N 1
ATOM 686 C CA . LEU A 1 87 ? 6.279 -4.546 -4.843 1.00 94.25 87 LEU A CA 1
ATOM 687 C C . LEU A 1 87 ? 7.619 -4.169 -5.468 1.00 94.25 87 LEU A C 1
ATOM 689 O O . LEU A 1 87 ? 8.078 -3.033 -5.361 1.00 94.25 87 LEU A O 1
ATOM 693 N N . ARG A 1 88 ? 8.230 -5.126 -6.171 1.00 93.50 88 ARG A N 1
ATOM 694 C CA . ARG A 1 88 ? 9.436 -4.898 -6.974 1.00 93.50 88 ARG A CA 1
ATOM 695 C C . ARG A 1 88 ? 9.113 -4.077 -8.226 1.00 93.50 88 ARG A C 1
ATOM 697 O O . ARG A 1 88 ? 8.852 -4.624 -9.299 1.00 93.50 88 ARG A O 1
ATOM 704 N N . ALA A 1 89 ? 9.024 -2.774 -8.015 1.00 93.50 89 ALA A N 1
ATOM 705 C CA . ALA A 1 89 ? 8.837 -1.712 -8.987 1.00 93.50 89 ALA A CA 1
ATOM 706 C C . ALA A 1 89 ? 9.225 -0.383 -8.322 1.00 93.50 89 ALA A C 1
ATOM 708 O O . ALA A 1 89 ? 9.253 -0.296 -7.089 1.00 93.50 89 ALA A O 1
ATOM 709 N N . ASP A 1 90 ? 9.501 0.629 -9.139 1.00 92.94 90 ASP A N 1
ATOM 710 C CA . ASP A 1 90 ? 9.564 2.021 -8.702 1.00 92.94 90 ASP A CA 1
ATOM 711 C C . ASP A 1 90 ? 8.148 2.616 -8.570 1.00 92.94 90 ASP A C 1
ATOM 713 O O . ASP A 1 90 ? 7.155 2.029 -9.018 1.00 92.94 90 ASP A O 1
ATOM 717 N N . HIS A 1 91 ? 8.036 3.793 -7.963 1.00 92.25 91 HIS A N 1
ATOM 718 C CA . HIS A 1 91 ? 6.769 4.489 -7.758 1.00 92.25 91 HIS A CA 1
ATOM 719 C C . HIS A 1 91 ? 6.028 4.775 -9.074 1.00 92.25 91 HIS A C 1
ATOM 721 O O . HIS A 1 91 ? 4.803 4.678 -9.134 1.00 92.25 91 HIS A O 1
ATOM 727 N N . ALA A 1 92 ? 6.755 5.065 -10.158 1.00 90.44 92 ALA A N 1
ATOM 728 C CA . ALA A 1 92 ? 6.166 5.356 -11.466 1.00 90.44 92 ALA A CA 1
ATOM 729 C C . ALA A 1 92 ? 5.559 4.116 -12.153 1.00 90.44 92 ALA A C 1
ATOM 731 O O . ALA A 1 92 ? 4.717 4.251 -13.055 1.00 90.44 92 ALA A O 1
ATOM 732 N N . ASN A 1 93 ? 5.984 2.915 -11.756 1.00 93.00 93 ASN A N 1
ATOM 733 C CA . ASN A 1 93 ? 5.609 1.643 -12.368 1.00 93.00 93 ASN A CA 1
ATOM 734 C C . ASN A 1 93 ? 4.917 0.669 -11.400 1.00 93.00 93 ASN A C 1
ATOM 736 O O . ASN A 1 93 ? 4.525 -0.424 -11.820 1.00 93.00 93 ASN A O 1
ATOM 740 N N . ILE A 1 94 ? 4.705 1.045 -10.135 1.00 92.38 94 ILE A N 1
ATOM 741 C CA . ILE A 1 94 ? 4.128 0.162 -9.109 1.00 92.38 94 ILE A CA 1
ATOM 742 C C . ILE A 1 94 ? 2.731 -0.357 -9.485 1.00 92.38 94 ILE A C 1
ATOM 744 O O . ILE A 1 94 ? 2.452 -1.546 -9.313 1.00 92.38 94 ILE A O 1
ATOM 748 N N . CYS A 1 95 ? 1.917 0.487 -10.125 1.00 92.06 95 CYS A N 1
ATOM 749 C CA . CYS A 1 95 ? 0.582 0.149 -10.637 1.00 92.06 95 CYS A CA 1
ATOM 750 C C . 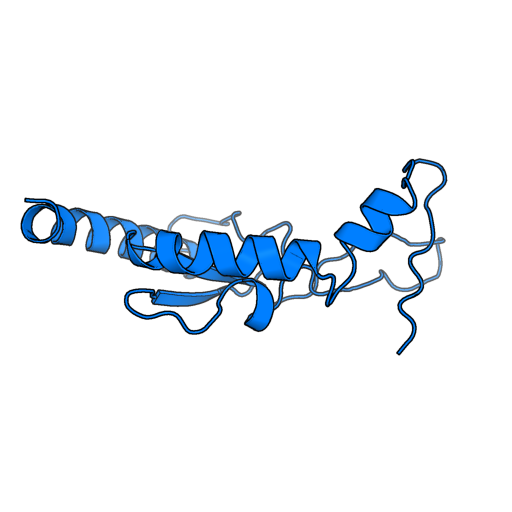CYS A 1 95 ? 0.575 -0.306 -12.108 1.00 92.06 95 CYS A C 1
ATOM 752 O O . CYS A 1 95 ? -0.489 -0.549 -12.675 1.00 92.06 95 CYS A O 1
ATOM 754 N N . LYS A 1 96 ? 1.744 -0.404 -12.754 1.00 94.62 96 LYS A N 1
ATOM 755 C CA . LYS A 1 96 ? 1.870 -0.834 -14.152 1.00 94.62 96 LYS A CA 1
ATOM 756 C C . LYS A 1 96 ? 2.331 -2.284 -14.200 1.00 94.62 96 LYS A C 1
ATOM 758 O O . LYS A 1 96 ? 3.321 -2.676 -13.570 1.00 94.62 96 LYS A O 1
ATOM 763 N N . PHE A 1 97 ? 1.612 -3.091 -14.969 1.00 94.44 97 PHE A N 1
ATOM 764 C CA . PHE A 1 97 ? 1.874 -4.518 -15.101 1.00 94.44 97 PHE A CA 1
ATOM 765 C C . PHE A 1 97 ? 2.149 -4.864 -16.555 1.00 94.44 97 PHE A C 1
ATOM 767 O O . PHE A 1 97 ? 1.395 -4.484 -17.443 1.00 94.44 97 PHE A O 1
ATOM 774 N N . VAL A 1 98 ? 3.222 -5.619 -16.781 1.00 93.44 98 VAL A N 1
ATOM 775 C CA . VAL A 1 98 ? 3.628 -6.053 -18.125 1.00 93.44 98 VAL A CA 1
ATOM 776 C C . VAL A 1 98 ? 2.622 -7.050 -18.710 1.00 93.44 98 VAL A C 1
ATOM 778 O O . VAL A 1 98 ? 2.396 -7.078 -19.913 1.00 93.44 98 VAL A O 1
ATOM 781 N N . SER A 1 99 ? 2.009 -7.885 -17.865 1.00 96.00 99 SER A N 1
ATOM 782 C CA . SER A 1 99 ? 0.974 -8.837 -18.274 1.00 96.00 99 SER A CA 1
ATOM 783 C C . SER A 1 99 ? 0.158 -9.332 -17.078 1.00 96.00 99 SER A C 1
ATOM 785 O O . SER A 1 99 ? 0.555 -9.159 -15.923 1.00 96.00 99 SER A O 1
ATOM 787 N N . ARG A 1 100 ? -0.942 -10.044 -17.356 1.00 94.88 100 ARG A N 1
ATOM 788 C CA . ARG A 1 100 ? -1.763 -10.721 -16.333 1.00 94.88 100 ARG A CA 1
ATOM 789 C C . ARG A 1 100 ? -1.044 -11.877 -15.622 1.00 94.88 100 ARG A C 1
ATOM 791 O O . ARG A 1 100 ? -1.478 -12.335 -14.570 1.00 94.88 100 ARG A O 1
ATOM 798 N N . ASN A 1 101 ? 0.063 -12.355 -16.189 1.00 95.00 101 ASN A N 1
ATOM 799 C CA . ASN A 1 101 ? 0.893 -13.396 -15.585 1.00 95.00 101 ASN A CA 1
ATOM 800 C C . ASN A 1 101 ? 1.995 -12.829 -14.684 1.00 95.00 101 ASN A C 1
ATOM 802 O O . ASN A 1 101 ? 2.665 -13.598 -13.999 1.00 95.00 101 ASN A O 1
ATOM 806 N N . ALA A 1 102 ? 2.181 -11.505 -14.658 1.00 95.25 102 ALA A N 1
ATOM 807 C CA . ALA A 1 102 ? 3.169 -10.879 -13.795 1.00 95.25 102 ALA A CA 1
ATOM 808 C C . ALA A 1 102 ? 2.849 -11.163 -12.310 1.00 95.25 102 ALA A C 1
ATOM 810 O O . ALA A 1 102 ? 1.700 -10.978 -11.896 1.00 95.25 102 ALA A O 1
ATOM 811 N N . PRO A 1 103 ? 3.843 -11.540 -11.479 1.00 93.88 103 PRO A N 1
ATOM 812 C CA . PRO A 1 103 ? 3.621 -11.841 -10.063 1.00 93.88 103 PRO A CA 1
ATOM 813 C C . PRO A 1 103 ? 2.904 -10.719 -9.300 1.00 93.88 103 PRO A C 1
ATOM 815 O O . PRO A 1 103 ? 1.958 -10.984 -8.565 1.00 93.88 103 PRO A O 1
ATOM 818 N N . ARG A 1 104 ? 3.288 -9.456 -9.543 1.00 94.00 104 ARG A N 1
ATOM 819 C CA . ARG A 1 104 ? 2.652 -8.283 -8.918 1.00 94.00 104 ARG A CA 1
ATOM 820 C C . ARG A 1 104 ? 1.173 -8.145 -9.298 1.00 94.00 104 ARG A C 1
ATOM 822 O O . ARG A 1 104 ? 0.359 -7.839 -8.440 1.00 94.00 104 ARG A O 1
ATOM 829 N N . TYR A 1 105 ? 0.825 -8.407 -10.561 1.00 95.38 105 TYR A N 1
ATOM 830 C CA . TYR A 1 105 ? -0.568 -8.365 -11.020 1.00 95.38 105 TYR A CA 1
ATOM 831 C C . TYR A 1 105 ? -1.397 -9.446 -10.326 1.00 95.38 105 TYR A C 1
ATOM 833 O O . TYR A 1 105 ? -2.467 -9.166 -9.793 1.00 95.38 105 TYR A O 1
ATOM 841 N N . ARG A 1 106 ? -0.874 -10.680 -10.296 1.00 95.81 106 ARG A N 1
ATOM 842 C CA . ARG A 1 106 ? -1.544 -11.809 -9.643 1.00 95.81 106 ARG A CA 1
ATOM 843 C C . ARG A 1 106 ? -1.772 -11.546 -8.161 1.00 95.81 106 ARG A C 1
ATOM 845 O O . ARG A 1 106 ? -2.866 -11.816 -7.692 1.00 95.81 106 ARG A O 1
ATOM 852 N N . LEU A 1 107 ? -0.788 -10.985 -7.456 1.00 95.12 107 LEU A N 1
ATOM 853 C CA . LEU A 1 107 ? -0.934 -10.618 -6.046 1.00 95.12 107 LEU A CA 1
ATOM 854 C C . LEU A 1 107 ? -2.121 -9.668 -5.834 1.00 95.12 107 LEU A C 1
ATOM 856 O O . LEU A 1 107 ? -3.004 -9.975 -5.043 1.00 95.12 107 LEU A O 1
ATOM 860 N N . VAL A 1 108 ? -2.180 -8.562 -6.584 1.00 94.25 108 VAL A N 1
ATOM 861 C CA . VAL A 1 108 ? -3.269 -7.575 -6.460 1.00 94.25 108 VAL A CA 1
ATOM 862 C C . VAL A 1 108 ? -4.631 -8.202 -6.772 1.00 94.25 108 VAL A C 1
ATOM 864 O O . VAL A 1 108 ? -5.575 -8.043 -6.001 1.00 94.25 108 VAL A O 1
ATOM 867 N N . VAL A 1 109 ? -4.737 -8.955 -7.870 1.00 95.88 109 VAL A N 1
ATOM 868 C CA . VAL A 1 109 ? -6.006 -9.575 -8.282 1.00 95.88 109 VAL A CA 1
ATOM 869 C C . VAL A 1 109 ? -6.468 -10.644 -7.293 1.00 95.88 109 VAL A C 1
ATOM 871 O O . VAL A 1 109 ? -7.646 -10.676 -6.943 1.00 95.88 109 VAL A O 1
ATOM 874 N N . LEU A 1 110 ? -5.564 -11.499 -6.810 1.00 95.75 110 LEU A N 1
ATOM 875 C CA . LEU A 1 110 ? -5.901 -12.525 -5.820 1.00 95.75 110 LEU A CA 1
ATOM 876 C C . LEU A 1 110 ? -6.358 -11.898 -4.500 1.00 95.75 110 LEU A C 1
ATOM 878 O O . LEU A 1 110 ? -7.328 -12.378 -3.917 1.00 95.75 110 LEU A O 1
ATOM 882 N N . THR A 1 111 ? -5.730 -10.801 -4.069 1.00 94.69 111 THR A N 1
ATOM 883 C CA . THR A 1 111 ? -6.193 -10.025 -2.912 1.00 94.69 111 THR A CA 1
ATOM 884 C C . THR A 1 111 ? -7.611 -9.495 -3.123 1.00 94.69 111 THR A C 1
ATOM 886 O O . THR A 1 111 ? -8.454 -9.665 -2.245 1.00 94.69 111 THR A O 1
ATOM 889 N N . MET A 1 112 ? -7.907 -8.895 -4.283 1.00 94.19 112 MET A N 1
ATOM 890 C CA . MET A 1 112 ? -9.252 -8.379 -4.576 1.00 94.19 112 MET A CA 1
ATOM 891 C C . MET A 1 112 ? -10.309 -9.486 -4.568 1.00 94.19 112 MET A C 1
ATOM 893 O O . MET A 1 112 ? -11.383 -9.303 -3.996 1.00 94.19 112 MET A O 1
ATOM 897 N N . ILE A 1 113 ? -10.006 -10.638 -5.176 1.00 96.12 113 ILE A N 1
ATOM 898 C CA . ILE A 1 113 ? -10.908 -11.797 -5.181 1.00 96.12 113 ILE A CA 1
ATOM 899 C C . ILE A 1 113 ? -11.150 -12.273 -3.749 1.00 96.12 113 ILE A C 1
ATOM 901 O O . ILE A 1 113 ? -12.304 -12.428 -3.361 1.00 96.12 113 ILE A O 1
ATOM 905 N N . ARG A 1 114 ? -10.087 -12.444 -2.952 1.00 94.50 114 ARG A N 1
ATOM 906 C CA . ARG A 1 114 ? -10.195 -12.858 -1.547 1.00 94.50 114 ARG A CA 1
ATOM 907 C C . ARG A 1 114 ? -11.093 -11.910 -0.754 1.00 94.50 114 ARG A C 1
ATOM 909 O O . ARG A 1 114 ? -12.068 -12.354 -0.168 1.00 94.50 114 ARG A O 1
ATOM 916 N N . TYR A 1 115 ? -10.830 -10.605 -0.817 1.00 93.00 115 TYR A N 1
ATOM 917 C CA . TYR A 1 115 ? -11.650 -9.613 -0.116 1.00 93.00 115 TYR A CA 1
ATOM 918 C C . TYR A 1 115 ? -13.109 -9.615 -0.581 1.00 93.00 115 TYR A C 1
ATOM 920 O O . TYR A 1 115 ? -14.004 -9.438 0.239 1.00 93.00 115 TYR A O 1
ATOM 928 N N . SER A 1 116 ? -13.362 -9.852 -1.870 1.00 93.88 116 SER A N 1
ATOM 929 C CA . SER A 1 116 ? -14.726 -9.935 -2.406 1.00 93.88 116 SER A CA 1
ATOM 930 C C . SER A 1 116 ? -15.473 -11.173 -1.908 1.00 93.88 116 SER A C 1
ATOM 932 O O . SER A 1 116 ? -16.668 -11.093 -1.640 1.00 93.88 116 SER A O 1
ATOM 934 N N . LEU A 1 117 ? -14.780 -12.308 -1.774 1.00 94.56 117 LEU A N 1
ATOM 935 C CA . LEU A 1 117 ? -15.352 -13.547 -1.239 1.00 94.56 117 LEU A CA 1
ATOM 936 C C . LEU A 1 117 ? -15.612 -13.457 0.268 1.00 94.56 117 LEU A C 1
ATOM 938 O O . LEU A 1 117 ? -16.623 -13.972 0.737 1.00 94.56 117 LEU A O 1
ATOM 942 N N . ASP A 1 118 ? -14.738 -12.775 1.008 1.00 92.06 118 ASP A N 1
ATOM 943 C CA . ASP A 1 118 ? -14.870 -12.608 2.458 1.00 92.06 118 ASP A CA 1
ATOM 944 C C . ASP A 1 118 ? -15.923 -11.547 2.833 1.00 92.06 118 ASP A C 1
ATOM 946 O O . ASP A 1 118 ? -16.493 -11.590 3.931 1.00 92.06 118 ASP A O 1
ATOM 950 N N . ALA A 1 119 ? -16.210 -10.599 1.929 1.00 91.56 119 ALA A N 1
ATOM 951 C CA . ALA A 1 119 ? -17.089 -9.460 2.189 1.00 91.56 119 ALA A CA 1
ATOM 952 C C . ALA A 1 119 ? -18.479 -9.849 2.731 1.00 91.56 119 ALA A C 1
ATOM 954 O O . ALA A 1 119 ? -18.828 -9.324 3.786 1.00 91.56 119 ALA A O 1
ATOM 955 N N . PRO A 1 120 ? -19.251 -10.787 2.141 1.00 92.44 120 PRO A N 1
ATOM 956 C CA . PRO A 1 120 ? -20.593 -11.122 2.632 1.00 92.44 120 PRO A CA 1
ATOM 957 C C . PRO A 1 120 ? -20.637 -11.538 4.108 1.00 92.44 120 PRO A C 1
ATOM 959 O O . PRO A 1 120 ? -21.609 -11.254 4.795 1.00 92.44 120 PRO A O 1
ATOM 962 N N . SER A 1 121 ? -19.574 -12.180 4.607 1.00 89.62 121 SER A N 1
ATOM 963 C CA . SER A 1 121 ? -19.462 -12.577 6.018 1.00 89.62 121 SER A CA 1
ATOM 964 C C . SER A 1 121 ? -19.021 -11.443 6.953 1.00 89.62 121 SER A C 1
ATOM 966 O O . SER A 1 121 ? -19.158 -11.558 8.166 1.00 89.62 121 SER A O 1
ATOM 968 N N . THR A 1 122 ? -18.474 -10.359 6.396 1.00 84.88 122 THR A N 1
ATOM 969 C CA . THR A 1 122 ? -17.866 -9.247 7.141 1.00 84.88 122 THR A CA 1
ATOM 970 C C . THR A 1 122 ? -18.773 -8.012 7.209 1.00 84.88 122 THR A C 1
ATOM 972 O O . THR A 1 122 ? -18.728 -7.302 8.207 1.00 84.88 122 THR A O 1
ATOM 975 N N . ILE A 1 123 ? -19.567 -7.731 6.167 1.00 82.88 123 ILE A N 1
ATOM 976 C CA . ILE A 1 123 ? -20.370 -6.493 6.039 1.00 82.88 123 ILE A CA 1
ATOM 977 C C . ILE A 1 123 ? -21.887 -6.703 6.219 1.00 82.88 123 ILE A C 1
ATOM 979 O O . ILE A 1 123 ? -22.669 -5.933 5.665 1.00 82.88 123 ILE A O 1
ATOM 983 N N . SER A 1 124 ? -22.304 -7.753 6.939 1.00 60.69 124 SER A N 1
ATOM 984 C CA . SER A 1 124 ? -23.728 -8.059 7.169 1.00 60.69 124 SER A CA 1
ATOM 985 C C . SER A 1 124 ? -24.414 -7.118 8.153 1.00 60.69 124 SER A C 1
ATOM 987 O O . SER A 1 124 ? -23.752 -6.639 9.099 1.00 60.69 124 SER A O 1
#

Secondary structure (DSSP, 8-state):
--------TT----HHHHHHTSTT-HHHHHHHHHHHHHHTTS-EEEEEE-SPEE-----TTSPP-EE-SS-HHHH----TTEEEEEESS-TTTTT--S-TTSHHHHHHHHHHHHHHHHHHHH--

Radius of gyration: 18.27 Å; chains: 1; bounding box: 50×42×32 Å

Sequence (124 aa):
MVQVVMPSKTVDTDPKLLRALKADSETLQEISDNFTPLIKQFRAYLFWEQEKTSLGVTLDYVRPFLSRVVTESLAAPILDNTDRAGLRADHANICKFVSRNAPRYRLVVLTMIRYSLDAPSTIS

Organism: NCBI:txid1380566